Protein 8CO2 (pdb70)

Structure (mmCIF, N/CA/C/O backbone):
data_8CO2
#
_entry.id   8CO2
#
_cell.length_a   42.710
_cell.length_b   42.710
_cell.length_c   65.090
_cell.angle_alpha   90.000
_cell.angle_beta   90.000
_cell.angle_gamma   120.000
#
_symmetry.space_group_name_H-M   'P 31'
#
loop_
_entity.id
_entity.type
_entity.pdbx_description
1 polymer 'Putative antirepressor protein Cro'
2 non-polymer 'SULFATE ION'
3 non-polymer 'ISOPROPYL ALCOHOL'
4 water water
#
loop_
_atom_site.group_PDB
_atom_site.id
_atom_site.type_symbol
_atom_site.label_atom_id
_atom_site.label_alt_id
_atom_site.label_comp_id
_atom_site.label_asym_id
_atom_site.label_entity_id
_atom_site.label_seq_id
_atom_site.pdbx_PDB_ins_code
_atom_site.Cartn_x
_atom_site.Cartn_y
_atom_site.Cartn_z
_atom_site.occupancy
_atom_site.B_iso_or_equiv
_atom_site.auth_seq_id
_atom_site.auth_comp_id
_atom_site.auth_asym_id
_atom_site.auth_atom_id
_atom_site.pdbx_PDB_model_num
ATOM 1 N N . GLY A 1 17 ? -6.11706 -13.82386 9.48739 1.000 86.00077 -1 GLY A N 1
ATOM 2 C CA . GLY A 1 17 ? -7.02878 -12.72247 9.73478 1.000 83.20930 -1 GLY A CA 1
ATOM 3 C C . GLY A 1 17 ? -8.28949 -13.15419 10.45528 1.000 84.79351 -1 GLY A C 1
ATOM 4 O O . GLY A 1 17 ? -8.43525 -14.31883 10.82452 1.000 88.83014 -1 GLY A O 1
ATOM 5 N N . THR A 1 18 ? -9.20844 -12.21041 10.65528 1.000 82.91287 0 THR A N 1
ATOM 6 C CA . THR A 1 18 ? -10.46202 -12.48594 11.34423 1.000 83.88664 0 THR A CA 1
ATOM 7 C C . THR A 1 18 ? -11.67242 -12.53197 10.42494 1.000 81.56809 0 THR A C 1
ATOM 8 O O . THR A 1 18 ? -12.63580 -13.23555 10.73564 1.000 89.56834 0 THR A O 1
ATOM 12 N N . MET A 1 19 ? -11.65379 -11.82013 9.30075 1.000 72.50384 1 MET A N 1
ATOM 13 C CA . MET A 1 19 ? -12.83691 -11.77864 8.45733 1.000 68.50968 1 MET A CA 1
ATOM 14 C C . MET A 1 19 ? -12.44912 -11.58010 7.00106 1.000 60.83889 1 MET A C 1
ATOM 15 O O . MET A 1 19 ? -11.32607 -11.18495 6.66684 1.000 55.84778 1 MET A O 1
ATOM 20 N N . THR A 1 20 ? -13.41012 -11.86233 6.13155 1.000 55.29221 2 THR A N 1
ATOM 21 C CA . THR A 1 20 ? -13.20353 -11.67722 4.71318 1.000 47.12267 2 THR A CA 1
ATOM 22 C C . THR A 1 20 ? -13.44796 -10.21777 4.34230 1.000 45.14598 2 THR A C 1
ATOM 23 O O . THR A 1 20 ? -14.00660 -9.43247 5.11740 1.000 44.79965 2 THR A O 1
ATOM 27 N N . LEU A 1 21 ? -13.02530 -9.85680 3.12894 1.000 41.24807 3 LEU A N 1
ATOM 28 C CA . LEU A 1 21 ? -13.24130 -8.49582 2.64988 1.000 39.26941 3 LEU A CA 1
ATOM 29 C C . LEU A 1 21 ? -14.72347 -8.15829 2.59894 1.000 41.75370 3 LEU A C 1
ATOM 30 O O . LEU A 1 21 ? -15.12783 -7.06066 3.00582 1.000 40.77507 3 LEU A O 1
ATOM 35 N N . LYS A 1 22 ? -15.54171 -9.08259 2.08269 1.000 40.86262 4 LYS A N 1
ATOM 36 C CA . LYS A 1 22 ? -16.99402 -8.90851 2.05062 1.000 42.32895 4 LYS A CA 1
ATOM 37 C C . LYS A 1 22 ? -17.57555 -8.68618 3.44487 1.000 48.28361 4 LYS A C 1
ATOM 38 O O . LYS A 1 22 ? -18.47281 -7.85060 3.62794 1.000 49.89165 4 LYS A O 1
ATOM 42 N N . GLU A 1 23 ? -17.10349 -9.44313 4.43237 1.000 48.41365 5 GLU A N 1
ATOM 43 C CA . GLU A 1 23 ? -17.62265 -9.27345 5.78711 1.000 53.86906 5 GLU A CA 1
ATOM 44 C C . GLU A 1 23 ? -17.24184 -7.91085 6.34894 1.000 52.50620 5 GLU A C 1
ATOM 45 O O . GLU A 1 23 ? -18.05045 -7.25799 7.02408 1.000 57.46999 5 GLU A O 1
ATOM 51 N N . PHE A 1 24 ? -16.01549 -7.47229 6.08027 1.000 45.61260 6 PHE A N 1
ATOM 52 C CA . PHE A 1 24 ? -15.53983 -6.19811 6.60853 1.000 46.99848 6 PHE A CA 1
ATOM 53 C C . PHE A 1 24 ? -16.32892 -5.04212 6.00859 1.000 47.81154 6 PHE A C 1
ATOM 54 O O . PHE A 1 24 ? -16.82435 -4.16792 6.72880 1.000 49.44310 6 PHE A O 1
ATOM 62 N N . ILE A 1 25 ? -16.48989 -5.04651 4.68564 1.000 44.65024 7 ILE A N 1
ATOM 63 C CA . ILE A 1 25 ? -17.23118 -3.98186 4.01842 1.000 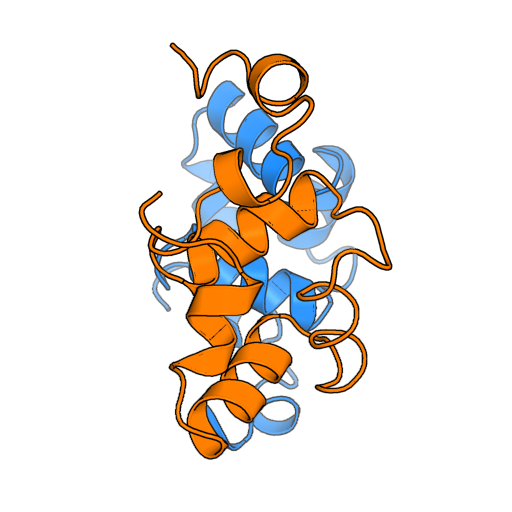43.68078 7 ILE A CA 1
ATOM 64 C C . ILE A 1 25 ? -18.67244 -3.93059 4.51119 1.000 47.10635 7 ILE A C 1
ATOM 65 O O . ILE A 1 25 ? -19.21441 -2.84706 4.74906 1.000 55.53175 7 ILE A O 1
ATOM 70 N N . LYS A 1 26 ? -19.32145 -5.09793 4.64208 1.000 48.33957 8 LYS A N 1
ATOM 71 C CA . LYS A 1 26 ? -20.67412 -5.17785 5.18098 1.000 54.73618 8 LYS A CA 1
ATOM 72 C C . LYS A 1 26 ? -20.82207 -4.36511 6.45476 1.000 53.98805 8 LYS A C 1
ATOM 73 O O . LYS A 1 26 ? -21.90119 -3.82535 6.73024 1.000 56.42300 8 LYS A O 1
ATOM 78 N N . SER A 1 27 ? -19.75784 -4.29054 7.24878 1.000 55.73163 9 SER A N 1
ATOM 79 C CA . SER A 1 27 ? -19.80199 -3.68797 8.57405 1.000 64.75462 9 SER A CA 1
ATOM 80 C C . SER A 1 27 ? -19.60926 -2.18289 8.54640 1.000 60.84503 9 SER A C 1
ATOM 81 O O . SER A 1 27 ? -19.99369 -1.50738 9.50418 1.000 67.70191 9 SER A O 1
ATOM 84 N N . LEU A 1 28 ? -19.00535 -1.65345 7.49399 1.000 57.02703 10 LEU A N 1
ATOM 85 C CA . LEU A 1 28 ? -18.75305 -0.22615 7.41441 1.000 56.88605 10 LEU A CA 1
ATOM 86 C C . LEU A 1 28 ? -20.04501 0.52459 7.15602 1.000 56.51131 10 LEU A C 1
ATOM 87 O O . LEU A 1 28 ? -20.96373 0.01850 6.50804 1.000 54.25574 10 LEU A O 1
ATOM 92 N N . ARG A 1 29 ? -20.12247 1.74436 7.67596 1.000 55.19536 11 ARG A N 1
ATOM 93 C CA . ARG A 1 29 ? -21.15763 2.64309 7.19541 1.000 55.36681 11 ARG A CA 1
ATOM 94 C C . ARG A 1 29 ? -20.91703 2.96541 5.72372 1.000 52.56097 11 ARG A C 1
ATOM 95 O O . ARG A 1 29 ? -19.77247 2.99236 5.25070 1.000 51.48326 11 ARG A O 1
ATOM 103 N N . VAL A 1 30 ? -22.01721 3.16908 4.99251 1.000 44.49596 12 VAL A N 1
ATOM 104 C CA . VAL A 1 30 ? -21.95564 3.41024 3.55272 1.000 48.80354 12 VAL A CA 1
ATOM 105 C C . VAL A 1 30 ? -20.98224 4.53281 3.23957 1.000 52.29830 12 VAL A C 1
ATOM 106 O O . VAL A 1 30 ? -20.18018 4.43528 2.30223 1.000 50.78315 12 VAL A O 1
ATOM 110 N N . GLY A 1 31 ? -21.03311 5.61528 4.01868 1.000 51.13863 13 GLY A N 1
ATOM 111 C CA . GLY A 1 31 ? -20.10162 6.70613 3.79648 1.000 54.51192 13 GLY A CA 1
ATOM 112 C C . GLY A 1 31 ? -18.66423 6.27687 3.99760 1.000 55.76616 13 GLY A C 1
ATOM 113 O O . GLY A 1 31 ? -17.78558 6.62038 3.19998 1.000 54.92757 13 GLY A O 1
ATOM 114 N N . ASP A 1 32 ? -18.41113 5.48863 5.04780 1.000 53.53875 14 ASP A N 1
ATOM 115 C CA . ASP A 1 32 ? -17.06070 5.00114 5.31595 1.000 54.25638 14 ASP A CA 1
ATOM 116 C C . ASP A 1 32 ? -16.57267 4.10071 4.19042 1.000 47.82567 14 ASP A C 1
ATOM 117 O O . ASP A 1 32 ? -15.39159 4.13687 3.81796 1.000 52.31947 14 ASP A O 1
ATOM 122 N N . ALA A 1 33 ? -17.45865 3.25315 3.66675 1.000 46.07646 15 ALA A N 1
ATOM 123 C CA . ALA A 1 33 ? -17.06394 2.34217 2.60205 1.000 43.48664 15 ALA A CA 1
ATOM 124 C C . ALA A 1 33 ? -16.73566 3.09690 1.32333 1.000 49.06123 15 ALA A C 1
ATOM 125 O O . ALA A 1 33 ? -15.86047 2.67488 0.55964 1.000 48.59060 15 ALA A O 1
ATOM 127 N N . LYS A 1 34 ? -17.44702 4.19418 1.05236 1.000 48.85454 16 LYS A N 1
ATOM 128 C CA . LYS A 1 34 ? -17.07743 5.04564 -0.07623 1.000 52.02075 16 LYS A CA 1
ATOM 129 C C . LYS A 1 34 ? -15.70907 5.67718 0.13876 1.000 52.97889 16 LYS A C 1
ATOM 130 O O . LYS A 1 34 ? -14.93368 5.84146 -0.81178 1.000 55.23557 16 LYS A O 1
ATOM 136 N N . LYS A 1 35 ? -15.39766 6.05091 1.38351 1.000 52.00361 17 LYS A N 1
ATOM 137 C CA . LYS A 1 35 ? -14.07568 6.58993 1.67799 1.000 55.36188 17 LYS A CA 1
ATOM 138 C C . LYS A 1 35 ? -13.01305 5.50088 1.60256 1.000 53.41380 17 LYS A C 1
ATOM 139 O O . LYS A 1 35 ? -11.87614 5.77269 1.19462 1.000 54.51511 17 LYS A O 1
ATOM 141 N N . PHE A 1 36 ? -13.36902 4.26301 1.96679 1.000 51.30240 18 PHE A N 1
ATOM 142 C CA . PHE A 1 36 ? -12.41162 3.16062 1.88779 1.000 52.22043 18 PHE A CA 1
ATOM 143 C C . PHE A 1 36 ? -12.05779 2.84328 0.44163 1.000 49.04106 18 PHE A C 1
ATOM 144 O O . PHE A 1 36 ? -10.88354 2.65242 0.11507 1.000 48.14547 18 PHE A O 1
ATOM 152 N N . ALA A 1 37 ? -13.05580 2.80081 -0.43951 1.000 47.80921 19 ALA A N 1
ATOM 153 C CA . ALA A 1 37 ? -12.78120 2.62466 -1.86085 1.000 45.20557 19 ALA A CA 1
ATOM 154 C C . ALA A 1 37 ? -11.90881 3.75090 -2.38823 1.000 50.18117 19 ALA A C 1
ATOM 155 O O . ALA A 1 37 ? -10.95064 3.50978 -3.12963 1.000 52.28689 19 ALA A O 1
ATOM 157 N N . ALA A 1 38 ? -12.19719 4.98673 -1.97275 1.000 55.62060 20 ALA A N 1
ATOM 158 C CA . ALA A 1 38 ? -11.37931 6.11909 -2.38095 1.000 56.77718 20 ALA A CA 1
ATOM 159 C C . ALA A 1 38 ? -9.93482 5.95766 -1.91938 1.000 52.51642 20 ALA A C 1
ATOM 160 O O . ALA A 1 38 ? -9.00071 6.18894 -2.69505 1.000 53.86713 20 ALA A O 1
ATOM 162 N N . ARG A 1 39 ? -9.73089 5.54662 -0.66417 1.000 51.09725 21 ARG A N 1
ATOM 163 C CA . ARG A 1 39 ? -8.37042 5.40799 -0.13929 1.000 54.48644 21 ARG A CA 1
ATOM 164 C C . ARG A 1 39 ? -7.57948 4.35937 -0.91171 1.000 56.11159 21 ARG A C 1
ATOM 165 O O . ARG A 1 39 ? -6.36335 4.50430 -1.11663 1.000 61.18461 21 ARG A O 1
ATOM 173 N N . LEU A 1 40 ? -8.25155 3.30373 -1.34380 1.000 55.15339 22 LEU A N 1
ATOM 174 C CA . LEU A 1 40 ? -7.65145 2.20552 -2.08717 1.000 53.50909 22 LEU A CA 1
ATOM 175 C C . LEU A 1 40 ? -7.41395 2.54468 -3.54863 1.000 54.97047 22 LEU A C 1
ATOM 176 O O . LEU A 1 40 ? -6.87186 1.71129 -4.27789 1.000 54.66196 22 LEU A O 1
ATOM 181 N N . GLY A 1 41 ? -7.83262 3.72134 -4.00053 1.000 54.96454 23 GLY A N 1
ATOM 182 C CA . GLY A 1 41 ? -7.67192 4.06868 -5.39714 1.000 59.37123 23 GLY A CA 1
ATOM 183 C C . GLY A 1 41 ? -8.57002 3.29889 -6.33942 1.000 58.33602 23 GLY A C 1
ATOM 184 O O . GLY A 1 41 ? -8.21490 3.12019 -7.50935 1.000 60.36892 23 GLY A O 1
ATOM 185 N N . VAL A 1 42 ? -9.72209 2.82885 -5.86094 1.000 54.47088 24 VAL A N 1
ATOM 186 C CA . VAL A 1 42 ? -10.68385 2.11874 -6.69279 1.000 51.03240 24 VAL A CA 1
ATOM 187 C C . VAL A 1 42 ? -12.05780 2.75088 -6.51603 1.000 54.47911 24 VAL A C 1
ATOM 188 O O . VAL A 1 42 ? -12.32474 3.46234 -5.54458 1.000 56.25574 24 VAL A O 1
ATOM 192 N N . SER A 1 43 ? -12.94822 2.46748 -7.48417 1.000 57.86177 25 SER A N 1
ATOM 193 C CA . SER A 1 43 ? -14.34694 2.85756 -7.40505 1.000 61.03751 25 SER A CA 1
ATOM 194 C C . SER A 1 43 ? -15.10678 1.91438 -6.47195 1.000 58.66382 25 SER A C 1
ATOM 195 O O . SER A 1 43 ? -14.69792 0.76358 -6.27775 1.000 53.33528 25 SER A O 1
ATOM 198 N N . PRO A 1 44 ? -16.21084 2.37668 -5.87356 1.000 58.95151 26 PRO A N 1
ATOM 199 C CA . PRO A 1 44 ? -17.01757 1.46294 -5.04623 1.000 58.09271 26 PRO A CA 1
ATOM 200 C C . PRO A 1 44 ? -17.46709 0.22868 -5.79981 1.000 55.39452 26 PRO A C 1
ATOM 201 O O . PRO A 1 44 ? -17.61133 -0.83762 -5.18999 1.000 56.47345 26 PRO A O 1
ATOM 205 N N . SER A 1 45 ? -17.67941 0.34122 -7.11482 1.000 60.98581 27 SER A N 1
ATOM 206 C CA . SER A 1 45 ? -18.04058 -0.82075 -7.92017 1.000 61.30612 27 SER A CA 1
ATOM 207 C C . SER A 1 45 ? -16.90955 -1.83801 -7.95415 1.000 57.36669 27 SER A C 1
ATOM 208 O O . SER A 1 45 ? -17.13309 -3.03668 -7.74867 1.000 54.20184 27 SER A O 1
ATOM 211 N N . TYR A 1 46 ? -15.68323 -1.37808 -8.22079 1.000 55.33795 28 TYR A N 1
ATOM 212 C CA . TYR A 1 46 ? -14.55987 -2.30562 -8.29111 1.000 51.90787 28 TYR A CA 1
ATOM 213 C C . TYR A 1 46 ? -14.31288 -2.95765 -6.94256 1.000 50.85144 28 TYR A C 1
ATOM 214 O O . TYR A 1 46 ? -13.99316 -4.14947 -6.87217 1.000 53.92269 28 TYR 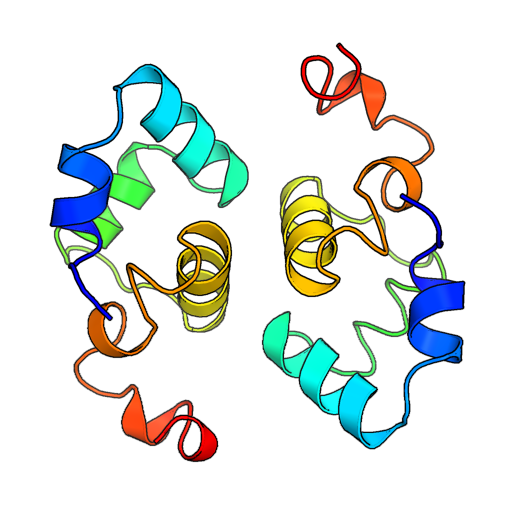A O 1
ATOM 223 N N . LEU A 1 47 ? -14.44518 -2.18404 -5.85998 1.000 49.30290 29 LEU A N 1
ATOM 224 C CA . LEU A 1 47 ? -14.31510 -2.73619 -4.51604 1.000 45.04911 29 LEU A CA 1
ATOM 225 C C . LEU A 1 47 ? -15.34420 -3.83539 -4.28224 1.000 45.42851 29 LEU A C 1
ATOM 226 O O . LEU A 1 47 ? -15.02991 -4.89776 -3.72879 1.000 47.62435 29 LEU A O 1
ATOM 231 N N . SER A 1 48 ? -16.58441 -3.59320 -4.70173 1.000 45.77406 30 SER A N 1
ATOM 232 C CA . SER A 1 48 ? -17.62884 -4.60730 -4.59201 1.000 49.48334 30 SER A CA 1
ATOM 233 C C . SER A 1 48 ? -17.27071 -5.85247 -5.38683 1.000 48.46129 30 SER A C 1
ATOM 234 O O . SER A 1 48 ? -17.43315 -6.98094 -4.90668 1.000 52.79917 30 SER A O 1
ATOM 237 N N . GLN A 1 49 ? -16.81647 -5.67058 -6.62394 1.000 50.60261 31 GLN A N 1
ATOM 238 C CA . GLN A 1 49 ? -16.41900 -6.81668 -7.43145 1.000 54.26884 31 GLN A CA 1
ATOM 239 C C . GLN A 1 49 ? -15.27185 -7.58649 -6.78253 1.000 47.22039 31 GLN A C 1
ATOM 240 O O . GLN A 1 49 ? -15.23046 -8.82469 -6.84938 1.000 49.14447 31 GLN A O 1
ATOM 246 N N . MET A 1 50 ? -14.32078 -6.87367 -6.16835 1.000 48.91305 32 MET A N 1
ATOM 247 C CA . MET A 1 50 ? -13.26421 -7.55073 -5.42309 1.000 45.36683 32 MET A CA 1
ATOM 248 C C . MET A 1 50 ? -13.83041 -8.32625 -4.24132 1.000 45.97339 32 MET A C 1
ATOM 249 O O . MET A 1 50 ? -13.48035 -9.49243 -4.03724 1.000 45.71721 32 MET A O 1
ATOM 254 N N . ALA A 1 51 ? -14.72344 -7.71056 -3.46738 1.000 46.28777 33 ALA A N 1
ATOM 255 C CA . ALA A 1 51 ? -15.27979 -8.40437 -2.30680 1.000 48.46598 33 ALA A CA 1
ATOM 256 C C . ALA A 1 51 ? -16.15788 -9.58734 -2.70136 1.000 51.22149 33 ALA A C 1
ATOM 257 O O . ALA A 1 51 ? -16.27034 -10.55621 -1.93811 1.000 50.63223 33 ALA A O 1
ATOM 259 N N . SER A 1 52 ? -16.81105 -9.52370 -3.85532 1.000 50.51949 34 SER A N 1
ATOM 260 C CA . SER A 1 52 ? -17.71116 -10.59356 -4.26206 1.000 54.54226 34 SER A CA 1
ATOM 261 C C . SER A 1 52 ? -17.00474 -11.68368 -5.05404 1.000 52.42757 34 SER A C 1
ATOM 262 O O . SER A 1 52 ? -17.65855 -12.65884 -5.45374 1.000 57.90422 34 SER A O 1
ATOM 265 N N . GLY A 1 53 ? -15.68670 -11.56270 -5.23870 1.000 55.67817 35 GLY A N 1
ATOM 266 C CA . GLY A 1 53 ? -14.90847 -12.55143 -5.94966 1.000 59.74952 35 GLY A CA 1
ATOM 267 C C . GLY A 1 53 ? -15.03368 -12.49505 -7.45066 1.000 61.84640 35 GLY A C 1
ATOM 268 O O . GLY A 1 53 ? -14.64509 -13.45316 -8.12538 1.000 66.28483 35 GLY A O 1
ATOM 269 N N . ARG A 1 54 ? -15.58024 -11.40644 -7.99658 1.000 59.41251 36 ARG A N 1
ATOM 270 C CA . ARG A 1 54 ? -15.77456 -11.30288 -9.43364 1.000 61.81279 36 ARG A CA 1
ATOM 271 C C . ARG A 1 54 ? -14.51753 -10.85597 -10.16643 1.000 56.70232 36 ARG A C 1
ATOM 272 O O . ARG A 1 54 ? -14.44882 -11.01044 -11.39634 1.000 65.14497 36 ARG A O 1
ATOM 280 N N . THR A 1 55 ? -13.53401 -10.31847 -9.44907 1.000 57.21135 37 THR A N 1
ATOM 281 C CA . THR A 1 55 ? -12.27453 -9.89249 -10.03908 1.000 55.85686 37 THR A CA 1
ATOM 282 C C . THR A 1 55 ? -11.16121 -10.10804 -9.02083 1.000 57.32741 37 THR A C 1
ATOM 283 O O . THR A 1 55 ? -11.39959 -10.11336 -7.80881 1.000 56.87537 37 THR A O 1
ATOM 287 N N . ALA A 1 56 ? -9.94008 -10.28675 -9.51927 1.000 56.64754 38 ALA A N 1
ATOM 288 C CA . ALA A 1 56 ? -8.80093 -10.56029 -8.64442 1.000 58.98960 38 ALA A CA 1
ATOM 289 C C . ALA A 1 56 ? -8.41424 -9.34475 -7.81518 1.000 54.42433 38 ALA A C 1
ATOM 290 O O . ALA A 1 56 ? -8.54623 -8.19760 -8.24628 1.000 55.79699 38 ALA A O 1
ATOM 292 N N . ILE A 1 57 ? -7.92033 -9.60827 -6.60624 1.000 48.17321 39 ILE A N 1
ATOM 293 C CA . ILE A 1 57 ? -7.27500 -8.60368 -5.78020 1.000 49.65378 39 ILE A CA 1
ATOM 294 C C . ILE A 1 57 ? -5.78612 -8.71893 -6.05462 1.000 53.18984 39 ILE A C 1
ATOM 295 O O . ILE A 1 57 ? -5.18985 -9.78227 -5.84058 1.000 52.39210 39 ILE A O 1
ATOM 300 N N . SER A 1 58 ? -5.18886 -7.65162 -6.57523 1.000 55.17853 40 SER A N 1
ATOM 301 C CA . SER A 1 58 ? -3.78680 -7.73274 -6.92995 1.000 58.23070 40 SER A CA 1
ATOM 302 C C . SER A 1 58 ? -2.95874 -7.91003 -5.66088 1.000 54.81133 40 SER A C 1
ATOM 303 O O . SER A 1 58 ? -3.40150 -7.55426 -4.57177 1.000 53.83491 40 SER A O 1
ATOM 306 N N . PRO A 1 59 ? -1.75184 -8.47113 -5.77213 1.000 55.48271 41 PRO A N 1
ATOM 307 C CA . PRO A 1 59 ? -0.92177 -8.61369 -4.56330 1.000 52.85054 41 PRO A CA 1
ATOM 308 C C . PRO A 1 59 ? -0.71072 -7.30441 -3.81852 1.000 56.02510 41 PRO A C 1
ATOM 309 O O . PRO A 1 59 ? -0.80310 -7.28163 -2.58579 1.000 55.28175 41 PRO A O 1
ATOM 313 N N . THR A 1 60 ? -0.45998 -6.20457 -4.53414 1.000 56.69091 42 THR A N 1
ATOM 314 C CA . THR A 1 60 ? -0.25081 -4.92500 -3.86722 1.000 61.72238 42 THR A CA 1
ATOM 315 C C . THR A 1 60 ? -1.52917 -4.43659 -3.20412 1.000 56.40711 42 THR A C 1
ATOM 316 O O . THR A 1 60 ? -1.49180 -3.91493 -2.08354 1.000 55.39469 42 THR A O 1
ATOM 320 N N . ARG A 1 61 ? -2.67016 -4.59226 -3.87420 1.000 50.88011 43 ARG A N 1
ATOM 321 C CA . ARG A 1 61 ? -3.90524 -4.14568 -3.24636 1.000 47.72201 43 ARG A CA 1
ATOM 322 C C . ARG A 1 61 ? -4.26028 -5.01792 -2.05413 1.000 48.70582 43 ARG A C 1
ATOM 323 O O . ARG A 1 61 ? -4.92178 -4.54791 -1.12235 1.000 51.57228 43 ARG A O 1
ATOM 331 N N . ALA A 1 62 ? -3.82893 -6.28065 -2.04959 1.000 47.67237 44 ALA A N 1
ATOM 332 C CA . ALA A 1 62 ? -4.04557 -7.08698 -0.85473 1.000 47.35223 44 ALA A CA 1
ATOM 333 C C . ALA A 1 62 ? -3.23428 -6.54461 0.31220 1.000 47.30047 44 ALA A C 1
ATOM 334 O O . ALA A 1 62 ? -3.73933 -6.44871 1.43737 1.000 46.06690 44 ALA A O 1
ATOM 336 N N . LEU A 1 63 ? -1.97467 -6.16812 0.05547 1.000 52.13739 45 LEU A N 1
ATOM 337 C CA . LEU A 1 63 ? -1.16601 -5.51522 1.07860 1.000 53.08472 45 LEU A CA 1
ATOM 338 C C . LEU A 1 63 ? -1.81874 -4.22712 1.55058 1.000 51.49637 45 LEU A C 1
ATOM 339 O O . LEU A 1 63 ? -1.86019 -3.95180 2.75222 1.000 48.87555 45 LEU A O 1
ATOM 344 N N . MET A 1 64 ? -2.34326 -3.42909 0.62024 1.000 48.91080 46 MET A N 1
ATOM 345 C CA . MET A 1 64 ? -3.03518 -2.20177 1.00569 1.000 52.62221 46 MET A CA 1
ATOM 346 C C . MET A 1 64 ? -4.20545 -2.48486 1.93836 1.000 50.82589 46 MET A C 1
ATOM 347 O O . MET A 1 64 ? -4.36572 -1.81892 2.97076 1.000 52.95608 46 MET A O 1
ATOM 352 N N . ILE A 1 65 ? -5.05746 -3.44526 1.56921 1.000 43.70655 47 ILE A N 1
ATOM 353 C CA . ILE A 1 65 ? -6.22861 -3.76626 2.38017 1.000 42.33154 47 ILE A CA 1
ATOM 354 C C . ILE A 1 65 ? -5.80697 -4.31053 3.73362 1.000 46.00874 47 ILE A C 1
ATOM 355 O O . ILE A 1 65 ? -6.37984 -3.94720 4.77182 1.000 43.73235 47 ILE A O 1
ATOM 360 N N . GLU A 1 66 ? -4.80677 -5.19660 3.74900 1.000 42.28293 48 GLU A N 1
ATOM 361 C CA . GLU A 1 66 ? -4.31561 -5.71983 5.01990 1.000 44.55961 48 GLU A CA 1
ATOM 362 C C . GLU A 1 66 ? -3.85438 -4.59711 5.93730 1.000 47.16454 48 GLU A C 1
ATOM 363 O O . GLU A 1 66 ? -4.22993 -4.55102 7.11386 1.000 49.17325 48 GLU A O 1
ATOM 369 N N . SER A 1 67 ? -3.04436 -3.66928 5.41852 1.000 50.97770 49 SER A N 1
ATOM 370 C CA . SER A 1 67 ? -2.55578 -2.58063 6.25718 1.000 53.18045 49 SER A CA 1
ATOM 371 C C . SER A 1 67 ? -3.69227 -1.65495 6.69754 1.000 51.52252 49 SER A C 1
ATOM 372 O O . SER A 1 67 ? -3.70207 -1.17562 7.84006 1.000 54.96623 49 SER A O 1
ATOM 375 N N . ALA A 1 68 ? -4.67115 -1.41701 5.81711 1.000 51.97028 50 ALA A N 1
ATOM 376 C CA . ALA A 1 68 ? -5.75085 -0.48138 6.13035 1.000 54.52256 50 ALA A CA 1
ATOM 377 C C . ALA A 1 68 ? -6.67586 -1.03150 7.20756 1.000 54.78560 50 ALA A C 1
ATOM 378 O O . ALA A 1 68 ? -7.16185 -0.27670 8.06217 1.000 59.35944 50 ALA A O 1
ATOM 380 N N . THR A 1 69 ? -6.91687 -2.34021 7.19343 1.000 46.62629 51 THR A N 1
ATOM 381 C CA . THR A 1 69 ? -7.76709 -3.01001 8.16900 1.000 42.16265 51 THR A CA 1
ATOM 382 C C . THR A 1 69 ? -7.01362 -3.46688 9.40641 1.000 48.74155 51 THR A C 1
ATOM 383 O O . THR A 1 69 ? -7.58005 -4.21757 10.20795 1.000 47.49079 51 THR A O 1
ATOM 387 N N . GLU A 1 70 ? -5.76237 -3.02097 9.58511 1.000 49.32465 52 GLU A N 1
ATOM 388 C CA . GLU A 1 70 ? -4.89788 -3.43449 10.69459 1.000 51.77256 52 GLU A CA 1
ATOM 389 C C . GLU A 1 70 ? -4.87976 -4.95381 10.83830 1.000 50.25522 52 GLU A C 1
ATOM 390 O O . GLU A 1 70 ? -4.94983 -5.49607 11.94287 1.000 49.80163 52 GLU A O 1
ATOM 396 N N . GLY A 1 71 ? -4.79669 -5.64590 9.70043 1.000 49.53334 53 GLY A N 1
ATOM 397 C CA . GLY A 1 71 ? -4.66329 -7.08513 9.69544 1.000 51.50653 53 GLY A CA 1
ATOM 398 C C . GLY A 1 71 ? -5.96563 -7.85552 9.75558 1.000 53.48173 53 GLY A C 1
ATOM 399 O O . GLY A 1 71 ? -5.94037 -9.08897 9.64946 1.000 54.04096 53 GLY A O 1
ATOM 400 N N . GLN A 1 72 ? -7.10170 -7.17687 9.92634 1.000 49.56948 54 GLN A N 1
ATOM 401 C CA . GLN A 1 72 ? -8.36478 -7.89264 10.08512 1.000 48.53037 54 GLN A CA 1
ATOM 402 C C . GLN A 1 72 ? -8.73644 -8.64951 8.81655 1.000 47.22619 54 GLN A C 1
ATOM 403 O O . GLN A 1 72 ? -9.22820 -9.78070 8.88726 1.000 52.73974 54 GLN A O 1
ATOM 409 N N . VAL A 1 73 ? -8.50541 -8.05262 7.65222 1.000 44.85539 55 VAL A N 1
ATOM 410 C CA . VAL A 1 73 ? -8.62844 -8.74446 6.37195 1.000 42.92834 55 VAL A CA 1
ATOM 411 C C . VAL A 1 73 ? -7.20334 -8.92185 5.86396 1.000 46.76756 55 VAL A C 1
ATOM 412 O O . VAL A 1 73 ? -6.55525 -7.95432 5.43816 1.000 45.02082 55 VAL A O 1
ATOM 416 N N . SER A 1 74 ? -6.68646 -10.13774 5.97479 1.000 45.85043 56 SER A N 1
ATOM 417 C CA . SER A 1 74 ? -5.27751 -10.37943 5.71131 1.000 47.31189 56 SER A CA 1
ATOM 418 C C . SER A 1 74 ? -5.10610 -10.92686 4.30680 1.000 43.50672 56 SER A C 1
ATOM 419 O O . SER A 1 74 ? -6.07167 -11.31309 3.63985 1.000 47.11848 56 SER A O 1
ATOM 422 N N . ARG A 1 75 ? -3.84766 -10.96777 3.86958 1.000 45.59592 57 ARG A N 1
ATOM 423 C CA . ARG A 1 75 ? -3.53644 -11.46468 2.53518 1.000 44.45297 57 ARG A CA 1
ATOM 424 C C . ARG A 1 75 ? -4.01834 -12.89144 2.33892 1.000 47.48318 57 ARG A C 1
ATOM 425 O O . ARG A 1 75 ? -4.29639 -13.29573 1.20770 1.000 49.25897 57 ARG A O 1
ATOM 433 N N . ALA A 1 76 ? -4.13428 -13.66430 3.42438 1.000 49.08856 58 ALA A N 1
ATOM 434 C CA . ALA A 1 76 ? -4.61297 -15.03909 3.30008 1.000 50.31701 58 ALA A CA 1
ATOM 435 C C . ALA A 1 76 ? -6.08480 -15.09289 2.91589 1.000 45.05392 58 ALA A C 1
ATOM 436 O O . ALA A 1 76 ? -6.51066 -16.02012 2.21692 1.000 46.17600 58 ALA A O 1
ATOM 438 N N . GLU A 1 77 ? -6.87871 -14.12936 3.37355 1.000 47.70169 59 GLU A N 1
ATOM 439 C CA . GLU A 1 77 ? -8.27315 -14.05836 2.96729 1.000 48.43305 59 GLU A CA 1
ATOM 440 C C . GLU A 1 77 ? -8.44661 -13.42711 1.59396 1.000 45.17508 59 GLU A C 1
ATOM 441 O O . GLU A 1 77 ? -9.45210 -13.69803 0.91996 1.000 42.98021 59 GLU A O 1
ATOM 447 N N . LEU A 1 78 ? -7.48386 -12.61633 1.16236 1.000 45.80149 60 LEU A N 1
ATOM 448 C CA . LEU A 1 78 ? -7.58876 -11.85910 -0.07811 1.000 46.46046 60 LEU A CA 1
ATOM 449 C C . LEU A 1 78 ? -7.00842 -12.60006 -1.27073 1.000 50.47328 60 LEU A C 1
ATOM 450 O O . LEU A 1 78 ? -7.48968 -12.40782 -2.39508 1.000 51.26315 60 LEU A O 1
ATOM 455 N N . ARG A 1 79 ? -5.99726 -13.44815 -1.06932 1.000 51.20427 61 ARG A N 1
ATOM 456 C CA . ARG A 1 79 ? -5.54510 -14.38809 -2.09810 1.000 54.89835 61 ARG A CA 1
ATOM 457 C C . ARG A 1 79 ? -5.53311 -15.79022 -1.50335 1.000 54.22446 61 ARG A C 1
ATOM 458 O O . ARG A 1 79 ? -4.47327 -16.38437 -1.27643 1.000 53.26999 61 ARG A O 1
ATOM 466 N N . PRO A 1 80 ? -6.71656 -16.35335 -1.24382 1.000 54.12492 62 PRO A N 1
ATOM 467 C CA . PRO A 1 80 ? -6.79234 -17.64278 -0.53409 1.000 56.67971 62 PRO A CA 1
ATOM 468 C C . PRO A 1 80 ? -6.11099 -18.79510 -1.23812 1.000 56.68223 62 PRO A C 1
ATOM 469 O O . PRO A 1 80 ? -5.70941 -19.75794 -0.57347 1.000 61.89747 62 PRO A O 1
ATOM 473 N N . HIS A 1 81 ? -5.97993 -18.75826 -2.55896 1.000 56.68115 63 HIS A N 1
ATOM 474 C CA . HIS A 1 81 ? -5.50774 -19.92616 -3.27816 1.000 62.88563 63 HIS A CA 1
ATOM 475 C C . HIS A 1 81 ? -4.04091 -19.84833 -3.64601 1.000 60.06243 63 HIS A C 1
ATOM 476 O O . HIS A 1 81 ? -3.48451 -20.84881 -4.09748 1.000 65.16309 63 HIS A O 1
ATOM 483 N N . ASP A 1 82 ? -3.38355 -18.70945 -3.40921 1.000 57.25135 64 ASP A N 1
ATOM 484 C CA . ASP A 1 82 ? -1.95540 -18.68440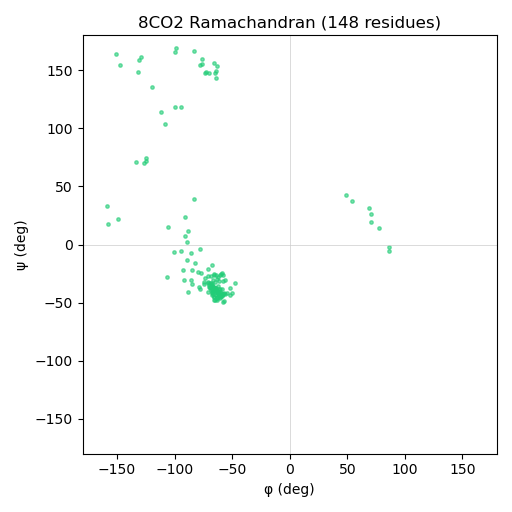 -3.69828 1.000 65.31286 64 ASP A CA 1
ATOM 485 C C . ASP A 1 82 ? -1.17334 -17.75018 -2.78235 1.000 62.17268 64 ASP A C 1
ATOM 486 O O . ASP A 1 82 ? -0.06882 -17.33894 -3.15463 1.000 65.42922 64 ASP A O 1
ATOM 491 N N . TRP A 1 83 ? -1.69412 -17.40773 -1.59922 1.000 62.46714 65 TRP A N 1
ATOM 492 C CA . TRP A 1 83 ? -0.92084 -16.55281 -0.70261 1.000 62.38673 65 TRP A CA 1
ATOM 493 C C . TRP A 1 83 ? 0.35121 -17.23353 -0.22857 1.000 68.26311 65 TRP A C 1
ATOM 494 O O . TRP A 1 83 ? 1.36182 -16.55540 -0.01881 1.000 67.80792 65 TRP A O 1
ATOM 505 N N . GLU A 1 84 ? 0.33667 -18.56152 -0.06586 1.000 71.09758 66 GLU A N 1
ATOM 506 C CA . GLU A 1 84 ? 1.55209 -19.25204 0.36324 1.000 76.16902 66 GLU A CA 1
ATOM 507 C C . GLU A 1 84 ? 2.66482 -19.13077 -0.66961 1.000 80.22023 66 GLU A C 1
ATOM 508 O O . GLU A 1 84 ? 3.84721 -19.21855 -0.32049 1.000 83.98193 66 GLU A O 1
ATOM 514 N N . LEU A 1 85 ? 2.31191 -18.94001 -1.93728 1.000 74.61910 67 LEU A N 1
ATOM 515 C CA . LEU A 1 85 ? 3.30342 -18.84269 -2.99680 1.000 77.11134 67 LEU A CA 1
ATOM 516 C C . LEU A 1 85 ? 3.79966 -17.41866 -3.19496 1.000 75.20087 67 LEU A C 1
ATOM 517 O O . LEU A 1 85 ? 4.99544 -17.20331 -3.41838 1.000 79.33043 67 LEU A O 1
ATOM 522 N N . ILE A 1 86 ? 2.88777 -16.44751 -3.12552 1.000 72.36372 68 ILE A N 1
ATOM 523 C CA . ILE A 1 86 ? 3.24110 -15.04844 -3.32670 1.000 71.57625 68 ILE A CA 1
ATOM 524 C C . ILE A 1 86 ? 4.07340 -14.52677 -2.16951 1.000 71.64477 68 ILE A C 1
ATOM 525 O O . ILE A 1 86 ? 4.98412 -13.71416 -2.36505 1.000 73.48008 68 ILE A O 1
ATOM 530 N N . TRP A 1 87 ? 3.80032 -14.99240 -0.95737 1.000 70.39475 69 TRP A N 1
ATOM 531 C CA . TRP A 1 87 ? 4.49081 -14.52912 0.24425 1.000 73.04918 69 TRP A CA 1
ATOM 532 C C . TRP A 1 87 ? 4.90277 -15.73014 1.08292 1.000 79.62379 69 TRP A C 1
ATOM 533 O O . TRP A 1 87 ? 4.33436 -15.98438 2.15096 1.000 80.43852 69 TRP A O 1
ATOM 544 N N . PRO A 1 88 ? 5.89416 -16.49818 0.62231 1.000 85.36798 70 PRO A N 1
ATOM 545 C CA . PRO A 1 88 ? 6.35831 -17.65442 1.40828 1.000 95.82148 70 PRO A CA 1
ATOM 546 C C . PRO A 1 88 ? 6.86896 -17.27908 2.78609 1.000 97.32260 70 PRO A C 1
ATOM 547 O O . PRO A 1 88 ? 6.85541 -18.12101 3.69384 1.000 102.95705 70 PRO A O 1
ATOM 551 N N . GLU A 1 89 ? 7.33074 -16.04472 2.96495 1.000 95.40058 71 GLU A N 1
ATOM 552 C CA . GLU A 1 89 ? 7.79254 -15.59205 4.26834 1.000 101.83011 71 GLU A CA 1
ATOM 553 C C . GLU A 1 89 ? 6.63540 -15.32117 5.22347 1.000 99.89155 71 GLU A C 1
ATOM 554 O O . GLU A 1 89 ? 6.77648 -15.53520 6.43231 1.000 106.74393 71 GLU A O 1
ATOM 560 N N . TYR A 1 90 ? 5.48786 -14.86872 4.70636 1.000 94.90446 72 TYR A N 1
ATOM 561 C CA . TYR A 1 90 ? 4.33995 -14.60099 5.56877 1.000 91.03954 72 TYR A CA 1
ATOM 562 C C . TYR A 1 90 ? 3.86447 -15.86426 6.27006 1.000 95.73477 72 TYR A C 1
ATOM 563 O O . TYR A 1 90 ? 3.29931 -15.79113 7.36681 1.000 95.02228 72 TYR A O 1
ATOM 572 N N . ALA A 1 91 ? 4.08505 -17.02359 5.66144 1.000 102.86412 73 ALA A N 1
ATOM 573 C CA . ALA A 1 91 ? 3.74316 -18.29171 6.28622 1.000 113.71067 73 ALA A CA 1
ATOM 574 C C . ALA A 1 91 ? 4.92546 -18.83233 7.08493 1.000 129.03728 73 ALA A C 1
ATOM 575 O O . ALA A 1 91 ? 5.02840 -20.03584 7.31782 1.000 138.46512 73 ALA A O 1
ATOM 577 N N . SER A 1 92 ? 5.81891 -17.93842 7.49742 1.000 131.58473 74 SER A N 1
ATOM 578 N N . GLY B 1 17 ? 3.07290 14.24627 10.72155 1.000 89.50379 -1 GLY B N 1
ATOM 579 C CA . GLY B 1 17 ? 4.16958 13.65391 9.97741 1.000 86.69485 -1 GLY B CA 1
ATOM 580 C C . GLY B 1 17 ? 5.50321 14.29619 10.28228 1.000 88.32213 -1 GLY B C 1
ATOM 581 O O . GLY B 1 17 ? 5.70009 15.48913 10.0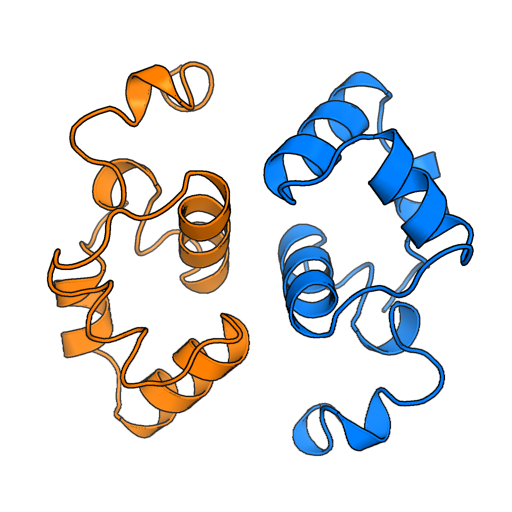5766 1.000 92.64511 -1 GLY B O 1
ATOM 582 N N . THR B 1 18 ? 6.43221 13.49452 10.78863 1.000 84.88646 0 THR B N 1
ATOM 583 C CA . THR B 1 18 ? 7.68042 14.03281 11.30129 1.000 84.29766 0 THR B CA 1
ATOM 584 C C . THR B 1 18 ? 8.79854 14.05786 10.26674 1.000 74.29861 0 THR B C 1
ATOM 585 O O . THR B 1 18 ? 9.73238 14.85407 10.41014 1.000 77.07207 0 THR B O 1
ATOM 589 N N . MET B 1 19 ? 8.71770 13.23643 9.22095 1.000 64.35602 1 MET B N 1
ATOM 590 C CA . MET B 1 19 ? 9.82167 13.03501 8.29400 1.000 60.45096 1 MET B CA 1
ATOM 591 C C . MET B 1 19 ? 9.35715 13.13670 6.84895 1.000 57.44216 1 MET B C 1
ATOM 592 O O . MET B 1 19 ? 8.23853 12.74585 6.51484 1.000 56.95914 1 MET B O 1
ATOM 597 N N . THR B 1 20 ? 10.24942 13.60623 5.98181 1.000 51.40216 2 THR B N 1
ATOM 598 C CA . THR B 1 20 ? 10.04772 13.38269 4.56079 1.000 48.96599 2 THR B CA 1
ATOM 599 C C . THR B 1 20 ? 10.39765 11.93757 4.21396 1.000 46.69304 2 THR B C 1
ATOM 600 O O . THR B 1 20 ? 11.12282 11.24920 4.94325 1.000 43.76607 2 THR B O 1
ATOM 604 N N . LEU B 1 21 ? 9.87695 11.47327 3.08016 1.000 43.58094 3 LEU B N 1
ATOM 605 C CA . LEU B 1 21 ? 10.20456 10.11946 2.64781 1.000 43.07903 3 LEU B CA 1
ATOM 606 C C . LEU B 1 21 ? 11.70908 9.95319 2.45748 1.000 44.03745 3 LEU B C 1
ATOM 607 O O . LEU B 1 21 ? 12.27077 8.90900 2.80002 1.000 43.22779 3 LEU B O 1
ATOM 612 N N . LYS B 1 22 ? 12.38020 10.98122 1.93261 1.000 43.49913 4 LYS B N 1
ATOM 613 C CA . LYS B 1 22 ? 13.81659 10.88853 1.71561 1.000 44.04253 4 LYS B CA 1
ATOM 614 C C . LYS B 1 22 ? 14.55074 10.70811 3.03602 1.000 47.38680 4 LYS B C 1
ATOM 615 O O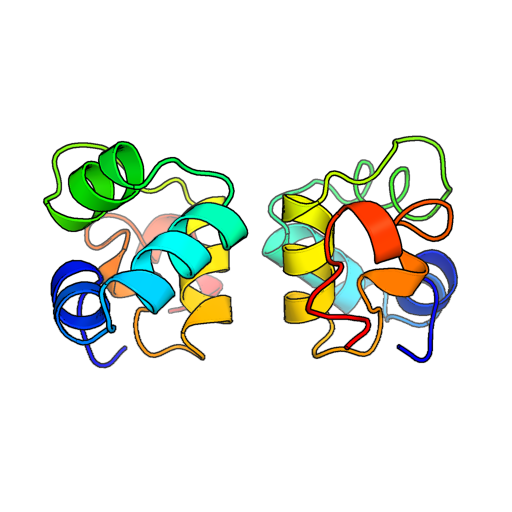 . LYS B 1 22 ? 15.41903 9.83782 3.15987 1.000 46.04181 4 LYS B O 1
ATOM 621 N N . GLU B 1 23 ? 14.18752 11.49270 4.04825 1.000 47.62920 5 GLU B N 1
ATOM 622 C CA . GLU B 1 23 ? 14.84590 11.35761 5.34260 1.000 49.79285 5 GLU B CA 1
ATOM 623 C C . GLU B 1 23 ? 14.51354 10.01958 6.00058 1.000 50.00517 5 GLU B C 1
ATOM 624 O O . GLU B 1 23 ? 15.36296 9.42168 6.67220 1.000 49.79107 5 GLU B O 1
ATOM 630 N N . PHE B 1 24 ? 13.28974 9.53000 5.81891 1.000 47.41334 6 PHE B N 1
ATOM 631 C CA . PHE B 1 24 ? 12.90118 8.25669 6.41784 1.000 47.22810 6 PHE B CA 1
ATOM 632 C C . PHE B 1 24 ? 13.68864 7.10112 5.81779 1.000 49.22808 6 PHE B C 1
ATOM 633 O O . PHE B 1 24 ? 14.17458 6.22207 6.54484 1.000 49.18996 6 PHE B O 1
ATOM 641 N N . ILE B 1 25 ? 13.81556 7.07559 4.49044 1.000 43.48487 7 ILE B N 1
ATOM 642 C CA . ILE B 1 25 ? 14.52635 5.97548 3.84845 1.000 46.17573 7 ILE B CA 1
ATOM 643 C C . ILE B 1 25 ? 16.01400 6.04260 4.16522 1.000 44.64870 7 ILE B C 1
ATOM 644 O O . ILE B 1 25 ? 16.65696 5.00971 4.39354 1.000 47.88419 7 ILE B O 1
ATOM 649 N N . LYS B 1 26 ? 16.57768 7.25657 4.22163 1.000 47.48711 8 LYS B N 1
ATOM 650 C CA . LYS B 1 26 ? 17.99459 7.40276 4.53370 1.000 53.90015 8 LYS B CA 1
ATOM 651 C C . LYS B 1 26 ? 18.32699 6.77904 5.87847 1.000 54.84235 8 LYS B C 1
ATOM 652 O O . LYS B 1 26 ? 19.43315 6.25631 6.06513 1.000 54.45149 8 LYS B O 1
ATOM 655 N N . SER B 1 27 ? 17.37285 6.79034 6.80698 1.000 52.42617 9 SER B N 1
ATOM 656 C CA . SER B 1 27 ? 17.57128 6.27830 8.15542 1.000 54.15171 9 SER B CA 1
ATOM 657 C C . SER B 1 27 ? 17.25672 4.79416 8.30565 1.000 51.13380 9 SER B C 1
ATOM 658 O O . SER B 1 27 ? 17.59278 4.21234 9.33992 1.000 53.91803 9 SER B O 1
ATOM 661 N N . LEU B 1 28 ? 16.59983 4.17334 7.33253 1.000 49.81661 10 LEU B N 1
ATOM 662 C CA . LEU B 1 28 ? 16.32600 2.74469 7.42172 1.000 48.78517 10 LEU B CA 1
ATOM 663 C C . LEU B 1 28 ? 17.57773 1.91534 7.17461 1.000 50.61967 10 LEU B C 1
ATOM 664 O O . LEU B 1 28 ? 18.44595 2.28897 6.38990 1.000 48.14215 10 LEU B O 1
ATOM 669 N N . ARG B 1 29 ? 17.65493 0.76660 7.84870 1.000 51.18067 11 ARG B N 1
ATOM 670 C CA . ARG B 1 29 ? 18.63473 -0.24603 7.48709 1.000 51.69769 11 ARG B CA 1
ATOM 671 C C . ARG B 1 29 ? 18.34860 -0.76867 6.08194 1.000 42.46006 11 ARG B C 1
ATOM 672 O O . ARG B 1 29 ? 17.19956 -0.83177 5.64857 1.000 41.72139 11 ARG B O 1
ATOM 674 N N . VAL B 1 30 ? 19.40938 -1.16492 5.37594 1.000 43.11186 12 VAL B N 1
ATOM 675 C CA . VAL B 1 30 ? 19.25470 -1.59962 3.98541 1.000 45.50637 12 VAL B CA 1
ATOM 676 C C . VAL B 1 30 ? 18.26724 -2.75331 3.88720 1.000 42.67200 12 VAL B C 1
ATOM 677 O O . VAL B 1 30 ? 17.42369 -2.79372 2.98092 1.000 43.30635 12 VAL B O 1
ATOM 681 N N . GLY B 1 31 ? 18.35163 -3.70622 4.81904 1.000 42.83170 13 GLY B N 1
ATOM 682 C CA . GLY B 1 31 ? 17.42792 -4.82688 4.78783 1.000 42.45313 13 GLY B CA 1
ATOM 683 C C . GLY B 1 31 ? 15.98474 -4.38809 4.95923 1.000 39.13320 13 GLY B C 1
ATOM 684 O O . GLY B 1 31 ? 15.08459 -4.90387 4.29435 1.000 42.03550 13 GLY B O 1
ATOM 685 N N . ASP B 1 32 ? 15.75584 -3.42068 5.85049 1.000 41.21898 14 ASP B N 1
ATOM 686 C CA . ASP B 1 32 ? 14.40294 -2.91638 6.06781 1.000 38.45915 14 ASP B CA 1
ATOM 687 C C . ASP B 1 32 ? 13.91229 -2.09254 4.88674 1.000 40.46383 14 ASP B C 1
ATOM 688 O O . ASP B 1 32 ? 12.70980 -2.07299 4.60573 1.000 43.18432 14 ASP B O 1
ATOM 693 N N . ALA B 1 33 ? 14.81604 -1.39200 4.20185 1.000 39.75365 15 ALA B N 1
ATOM 694 C CA . ALA B 1 33 ? 14.39633 -0.61502 3.04025 1.000 42.24980 15 ALA B CA 1
ATOM 695 C C . ALA B 1 33 ? 13.93691 -1.51773 1.90317 1.000 42.63647 15 ALA B C 1
ATOM 696 O O . ALA B 1 33 ? 13.00208 -1.17252 1.16800 1.000 39.34208 15 ALA B O 1
ATOM 698 N N . LYS B 1 34 ? 14.61441 -2.65489 1.71102 1.000 40.64957 16 LYS B N 1
ATOM 699 C CA . LYS B 1 34 ? 14.16189 -3.63818 0.73570 1.000 43.38392 16 LYS B CA 1
ATOM 700 C C . LYS B 1 34 ? 12.78652 -4.18576 1.10375 1.000 44.72197 16 LYS B C 1
ATOM 701 O O . LYS B 1 34 ? 11.92599 -4.35115 0.23468 1.000 42.90643 16 LYS B O 1
ATOM 704 N N . LYS B 1 35 ? 12.55512 -4.46354 2.39068 1.000 44.01669 17 LYS B N 1
ATOM 705 C CA . LYS B 1 35 ? 11.24436 -4.95365 2.80906 1.000 45.12146 17 LYS B CA 1
ATOM 706 C C . LYS B 1 35 ? 10.18218 -3.86971 2.66859 1.000 43.65548 17 LYS B C 1
ATOM 707 O O . LYS B 1 35 ? 9.02333 -4.16505 2.37231 1.000 47.08378 17 LYS B O 1
ATOM 711 N N . PHE B 1 36 ? 10.56628 -2.61051 2.88586 1.000 42.17774 18 PHE B N 1
ATOM 712 C CA . PHE B 1 36 ? 9.63710 -1.49599 2.72947 1.000 41.46573 18 PHE B CA 1
ATOM 713 C C . PHE B 1 36 ? 9.21940 -1.34400 1.27538 1.000 40.14005 18 PHE B C 1
ATOM 714 O O . PHE B 1 36 ? 8.02846 -1.17511 0.97238 1.000 41.24062 18 PHE B O 1
ATOM 722 N N . ALA B 1 37 ? 10.17649 -1.41704 0.35195 1.000 38.24512 19 ALA B N 1
ATOM 723 C CA . ALA B 1 37 ? 9.81919 -1.40927 -1.06041 1.000 38.98690 19 ALA B CA 1
ATOM 724 C C . ALA B 1 37 ? 8.84191 -2.53545 -1.36924 1.000 44.84544 19 ALA B C 1
ATOM 725 O O . ALA B 1 37 ? 7.84092 -2.33433 -2.06631 1.000 41.47267 19 ALA B O 1
ATOM 727 N N . ALA B 1 38 ? 9.09163 -3.72671 -0.81510 1.000 45.13350 20 ALA B N 1
ATOM 728 C CA . ALA B 1 38 ? 8.20170 -4.85577 -1.06947 1.000 50.52913 20 ALA B CA 1
ATOM 729 C C . ALA B 1 38 ? 6.79895 -4.59300 -0.53744 1.000 49.70612 20 ALA B C 1
ATOM 730 O O . ALA B 1 38 ? 5.80441 -4.91545 -1.19796 1.000 51.46019 20 ALA B O 1
ATOM 732 N N . ARG B 1 39 ? 6.69477 -3.98761 0.64945 1.000 48.88866 21 ARG B N 1
ATOM 733 C CA . ARG B 1 39 ? 5.37213 -3.72295 1.21233 1.000 52.40900 21 ARG B CA 1
ATOM 734 C C . ARG B 1 39 ? 4.59582 -2.72005 0.37296 1.000 44.22639 21 ARG B C 1
ATOM 735 O O . ARG B 1 39 ? 3.35360 -2.72726 0.37940 1.000 47.09851 21 ARG B O 1
ATOM 743 N N . LEU B 1 40 ? 5.29987 -1.85587 -0.34686 1.000 44.44356 22 LEU B N 1
ATOM 744 C CA . LEU B 1 40 ? 4.67803 -0.91489 -1.25960 1.000 43.69688 22 LEU B CA 1
ATOM 745 C C . LEU B 1 40 ? 4.43418 -1.51215 -2.63041 1.000 45.27232 22 LEU B C 1
ATOM 746 O O . LEU B 1 40 ? 3.79577 -0.86409 -3.45935 1.000 48.26320 22 LEU B O 1
ATOM 751 N N . GLY B 1 41 ? 4.93271 -2.71799 -2.88497 1.000 50.55431 23 GLY B N 1
ATOM 752 C CA . GLY B 1 41 ? 4.78872 -3.32501 -4.19183 1.000 51.31024 23 GLY B CA 1
ATOM 753 C C . GLY B 1 41 ? 5.58367 -2.64585 -5.28152 1.000 51.02161 23 GLY B C 1
ATOM 754 O O . GLY B 1 41 ? 5.15686 -2.65214 -6.44078 1.000 52.43454 23 GLY B O 1
ATOM 755 N N . VAL B 1 42 ? 6.73597 -2.06051 -4.94272 1.000 49.19874 24 VAL B N 1
ATOM 756 C CA . VAL B 1 42 ? 7.56150 -1.33220 -5.89473 1.000 45.76508 24 VAL B CA 1
ATOM 757 C C . VAL B 1 42 ? 8.99575 -1.82220 -5.77373 1.000 47.70815 24 VAL B C 1
ATOM 758 O O . VAL B 1 42 ? 9.40392 -2.39154 -4.75774 1.000 47.19477 24 VAL B O 1
ATOM 762 N N . SER B 1 43 ? 9.76858 -1.58972 -6.82484 1.000 50.75962 25 SER B N 1
ATOM 763 C CA . SER B 1 43 ? 11.17494 -1.95417 -6.75024 1.000 49.98079 25 SER B CA 1
ATOM 764 C C . SER B 1 43 ? 11.93262 -0.94382 -5.90276 1.000 50.58538 25 SER B C 1
ATOM 765 O O . SER B 1 43 ? 11.50565 0.20726 -5.76521 1.000 46.05117 25 SER B O 1
ATOM 768 N N . PRO B 1 44 ? 13.06245 -1.35507 -5.31708 1.000 50.89395 26 PRO B N 1
ATOM 769 C CA . PRO B 1 44 ? 13.92322 -0.38374 -4.62202 1.000 48.92739 26 PRO B CA 1
ATOM 770 C C . PRO B 1 44 ? 14.27246 0.81391 -5.48114 1.000 49.26191 26 PRO B C 1
ATOM 771 O O . PRO B 1 44 ? 14.33204 1.93889 -4.97380 1.00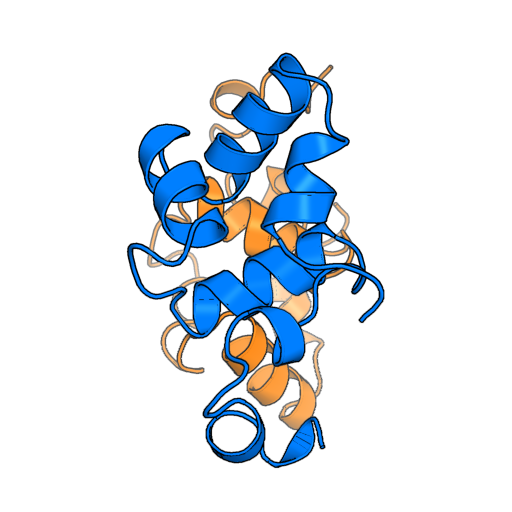0 51.83581 26 PRO B O 1
ATOM 775 N N . SER B 1 45 ? 14.49663 0.60022 -6.78010 1.000 48.28395 27 SER B N 1
ATOM 776 C CA . SER B 1 45 ? 14.82837 1.70939 -7.66505 1.000 51.49422 27 SER B CA 1
ATOM 777 C C . SER B 1 45 ? 13.66711 2.69016 -7.79132 1.000 53.40737 27 SER B C 1
ATOM 778 O O . SER B 1 45 ? 13.87976 3.90619 -7.79861 1.000 52.72648 27 SER B O 1
ATOM 781 N N . TYR B 1 46 ? 12.42946 2.18587 -7.89512 1.000 54.32899 28 TYR B N 1
ATOM 782 C CA . TYR B 1 46 ? 11.27493 3.08230 -7.97333 1.000 50.70346 28 TYR B CA 1
ATOM 783 C C . TYR B 1 46 ? 11.05641 3.81612 -6.65822 1.000 44.41954 28 TYR B C 1
ATOM 784 O O . TYR B 1 46 ? 10.68822 4.99954 -6.65145 1.000 47.72176 28 TYR B O 1
ATOM 793 N N . LEU B 1 47 ? 11.25762 3.12965 -5.53478 1.000 40.82527 29 LEU B N 1
ATOM 794 C CA . LEU B 1 47 ? 11.14119 3.79282 -4.24390 1.000 38.74076 29 LEU B CA 1
ATOM 795 C C . LEU B 1 47 ? 12.15528 4.92240 -4.13098 1.000 41.20830 29 LEU B C 1
ATOM 796 O O . LEU B 1 47 ? 11.84064 6.00157 -3.60963 1.000 45.03210 29 LEU B O 1
ATOM 801 N N . SER B 1 48 ? 13.37651 4.68783 -4.61693 1.000 46.76559 30 SER B N 1
ATOM 802 C CA A SER B 1 48 ? 14.40097 5.72833 -4.59817 0.500 47.16599 30 SER B CA 1
ATOM 803 C CA B SER B 1 48 ? 14.39197 5.73326 -4.58281 0.500 47.16425 30 SER B CA 1
ATOM 804 C C . SER B 1 48 ? 13.96222 6.95067 -5.39238 1.000 47.46936 30 SER B C 1
ATOM 805 O O . SER B 1 48 ? 14.15915 8.08973 -4.95556 1.000 50.63277 30 SER B O 1
ATOM 810 N N . GLN B 1 49 ? 13.37332 6.73772 -6.57750 1.000 45.91455 31 GLN B N 1
ATOM 811 C CA . GLN B 1 49 ? 12.93748 7.87601 -7.37989 1.000 53.16103 31 GLN B CA 1
ATOM 812 C C . GLN B 1 49 ? 11.78076 8.61426 -6.72653 1.000 51.93925 31 GLN B C 1
ATOM 813 O O . GLN B 1 49 ? 11.67149 9.83889 -6.86816 1.000 49.13172 31 GLN B O 1
ATOM 819 N N . MET B 1 50 ? 10.90245 7.89486 -6.02439 1.000 53.25609 32 MET B N 1
ATOM 820 C CA . MET B 1 50 ? 9.85783 8.55309 -5.24819 1.000 50.22931 32 MET B CA 1
ATOM 821 C C . MET B 1 50 ? 10.46598 9.40271 -4.14530 1.000 47.45016 32 MET B C 1
ATOM 822 O O . MET B 1 50 ? 10.09127 10.56759 -3.95837 1.000 50.19911 32 MET B O 1
ATOM 827 N N . ALA B 1 51 ? 11.42896 8.83868 -3.41992 1.000 43.39173 33 ALA B N 1
ATOM 828 C CA . ALA B 1 51 ? 12.03084 9.54864 -2.30216 1.000 45.57433 33 ALA B CA 1
ATOM 829 C C . ALA B 1 51 ? 12.85178 10.75498 -2.74760 1.000 43.48535 33 ALA B C 1
ATOM 830 O O . ALA B 1 51 ? 13.10763 11.65062 -1.93530 1.000 47.78094 33 ALA B O 1
ATOM 832 N N . SER B 1 52 ? 13.23413 10.83009 -4.02297 1.000 50.35174 34 SER B N 1
ATOM 833 C CA . SER B 1 52 ? 14.09574 11.90843 -4.49678 1.000 54.71503 34 SER B CA 1
ATOM 834 C C . SER B 1 52 ? 13.35233 12.94758 -5.32890 1.000 61.92104 34 SER B C 1
ATOM 835 O O . SER B 1 52 ? 13.99455 13.74841 -6.01423 1.000 66.87968 34 SER B O 1
ATOM 838 N N . GLY B 1 53 ? 12.02153 12.96095 -5.28033 1.000 64.58718 35 GLY B N 1
ATOM 839 C CA . GLY B 1 53 ? 11.26110 13.99236 -5.96261 1.000 64.92759 35 GLY B CA 1
ATOM 840 C C . GLY B 1 53 ? 11.26126 13.91248 -7.47020 1.000 63.47733 35 GLY B C 1
ATOM 841 O O . GLY B 1 53 ? 10.99174 14.92100 -8.13631 1.000 64.92520 35 GLY B O 1
ATOM 842 N N . ARG B 1 54 ? 11.58245 12.75143 -8.03988 1.000 64.07817 36 ARG B N 1
ATOM 843 C CA . ARG B 1 54 ? 11.57311 12.62744 -9.49187 1.000 68.68140 36 ARG B CA 1
ATOM 844 C C . ARG B 1 54 ? 10.19410 12.27711 -10.02594 1.000 66.16625 36 ARG B C 1
ATOM 845 O O . ARG B 1 54 ? 9.84570 12.68613 -11.13719 1.000 67.21878 36 ARG B O 1
ATOM 848 N N . THR B 1 55 ? 9.38541 11.55760 -9.25690 1.000 64.79436 37 THR B N 1
ATOM 849 C CA . THR B 1 55 ? 8.01617 11.26984 -9.65256 1.000 69.74601 37 THR B CA 1
ATOM 850 C C . THR B 1 55 ? 7.06139 11.85069 -8.61992 1.000 70.49101 37 THR B C 1
ATOM 851 O O . THR B 1 55 ? 7.29337 11.73876 -7.41222 1.000 69.06020 37 THR B O 1
ATOM 855 N N . ALA B 1 56 ? 6.00895 12.50574 -9.10251 1.000 72.09665 38 ALA B N 1
ATOM 856 C CA . ALA B 1 56 ? 4.94304 12.94201 -8.21300 1.000 71.80132 38 ALA B CA 1
ATOM 857 C C . ALA B 1 56 ? 4.26430 11.72551 -7.59499 1.000 65.56533 38 ALA B C 1
ATOM 858 O O . ALA B 1 56 ? 4.11368 10.68616 -8.24408 1.000 66.94202 38 ALA B O 1
ATOM 860 N N . ILE B 1 57 ? 3.87152 11.84951 -6.32883 1.000 53.07037 39 ILE B N 1
ATOM 861 C CA . ILE B 1 57 ? 3.31623 10.73985 -5.55874 1.000 43.96111 39 ILE B CA 1
ATOM 862 C C . ILE B 1 57 ? 1.79725 10.86967 -5.56318 1.000 47.65184 39 ILE B C 1
ATOM 863 O O . ILE B 1 57 ? 1.24756 11.87609 -5.09720 1.000 49.15444 39 ILE B O 1
ATOM 868 N N . SER B 1 58 ? 1.11328 9.87050 -6.12057 1.000 47.11554 40 SER B N 1
ATOM 869 C CA . SER B 1 58 ? -0.32911 9.95564 -6.24666 1.000 48.64897 40 SER B CA 1
ATOM 870 C C . SER B 1 58 ? -0.95766 10.02078 -4.86025 1.000 47.08669 40 SER B C 1
ATOM 871 O O . SER B 1 58 ? -0.37982 9.53330 -3.88571 1.000 45.44299 40 SER B O 1
ATOM 874 N N . PRO B 1 59 ? -2.13923 10.61546 -4.74571 1.000 48.21329 41 PRO B N 1
ATOM 875 C CA . PRO B 1 59 ? -2.84071 10.58311 -3.45879 1.000 47.98163 41 PRO B CA 1
ATOM 876 C C . PRO B 1 59 ? -2.94675 9.18478 -2.87435 1.000 48.45800 41 PRO B C 1
ATOM 877 O O . PRO B 1 59 ? -2.72598 9.02200 -1.67318 1.000 44.54820 41 PRO B O 1
ATOM 881 N N . THR B 1 60 ? -3.23854 8.16416 -3.68965 1.000 50.54986 42 THR B N 1
ATOM 882 C CA . THR B 1 60 ? -3.34963 6.80754 -3.15114 1.000 51.82758 42 THR B CA 1
ATOM 883 C C . THR B 1 60 ? -2.00175 6.28124 -2.67111 1.000 47.43703 42 THR B C 1
ATOM 884 O O . THR B 1 60 ? -1.90983 5.64667 -1.60770 1.000 47.95951 42 THR B O 1
ATOM 888 N N . ARG B 1 61 ? -0.93196 6.52038 -3.42615 1.000 41.83106 43 ARG B N 1
ATOM 889 C CA . ARG B 1 61 ? 0.33650 5.98939 -2.95875 1.000 39.44109 43 ARG B CA 1
ATOM 890 C C . ARG B 1 61 ? 0.83891 6.74829 -1.73664 1.000 39.44848 43 ARG B C 1
ATOM 891 O O . ARG B 1 61 ? 1.54802 6.17936 -0.90440 1.000 42.17195 43 ARG B O 1
ATOM 899 N N . ALA B 1 62 ? 0.45370 8.01680 -1.59431 1.000 45.10485 44 ALA B N 1
ATOM 900 C CA . ALA B 1 62 ? 0.80892 8.74705 -0.38154 1.000 39.86990 44 ALA B CA 1
ATOM 901 C C . ALA B 1 62 ? 0.16879 8.09893 0.83538 1.000 40.26040 44 ALA B C 1
ATOM 902 O O . ALA B 1 62 ? 0.83699 7.85312 1.84757 1.000 41.14820 44 ALA B O 1
ATOM 904 N N . LEU B 1 63 ? -1.13074 7.80362 0.75009 1.000 42.37352 45 LEU B N 1
ATOM 905 C CA . LEU B 1 63 ? -1.80703 7.15649 1.87003 1.000 38.29666 45 LEU B CA 1
ATOM 906 C C . LEU B 1 63 ? -1.18409 5.80341 2.15239 1.000 39.82307 45 LEU B C 1
ATOM 907 O O . LEU B 1 63 ? -1.04865 5.39755 3.31561 1.000 42.71314 45 LEU B O 1
ATOM 912 N N . MET B 1 64 ? -0.80060 5.08712 1.09242 1.000 38.63036 46 MET B N 1
ATOM 913 C CA . MET B 1 64 ? -0.13755 3.79876 1.25885 1.000 47.01068 46 MET B CA 1
ATOM 914 C C . MET B 1 64 ? 1.18632 3.94660 2.00428 1.000 44.07659 46 MET B C 1
ATOM 915 O O . MET B 1 64 ? 1.49543 3.13254 2.88151 1.000 43.30629 46 MET B O 1
ATOM 920 N N . ILE B 1 65 ? 1.97747 4.98532 1.68289 1.000 37.55689 47 ILE B N 1
ATOM 921 C CA . ILE B 1 65 ? 3.23801 5.21291 2.37785 1.000 36.68726 47 ILE B CA 1
ATOM 922 C C . ILE B 1 65 ? 2.98586 5.69544 3.80082 1.000 38.44420 47 ILE B C 1
ATOM 923 O O . ILE B 1 65 ? 3.66208 5.27508 4.74463 1.000 40.95155 47 ILE B O 1
ATOM 928 N N . GLU B 1 66 ? 2.00886 6.58554 3.97725 1.000 38.80448 48 GLU B N 1
ATOM 929 C CA . GLU B 1 66 ? 1.66132 7.02077 5.32610 1.000 40.01696 48 GLU B CA 1
ATOM 930 C C . GLU B 1 66 ? 1.25792 5.84439 6.20598 1.000 44.36175 48 GLU B C 1
ATOM 931 O O . GLU B 1 66 ? 1.68187 5.75950 7.36276 1.000 44.64686 48 GLU B O 1
ATOM 937 N N . SER B 1 67 ? 0.46465 4.90966 5.66907 1.000 42.65599 49 SER B N 1
ATOM 938 C CA . SER B 1 67 ? 0.10426 3.72074 6.43177 1.000 43.75499 49 SER B CA 1
ATOM 939 C C . SER B 1 67 ? 1.29370 2.78967 6.65060 1.000 43.67845 49 SER B C 1
ATOM 940 O O . SER B 1 67 ? 1.41641 2.19158 7.72465 1.000 49.03210 49 SER B O 1
ATOM 943 N N . ALA B 1 68 ? 2.18791 2.66909 5.66694 1.000 47.38574 50 ALA B N 1
ATOM 944 C CA . ALA B 1 68 ? 3.30166 1.73898 5.78706 1.000 48.80371 50 ALA B CA 1
ATOM 945 C C . ALA B 1 68 ? 4.36777 2.23166 6.75499 1.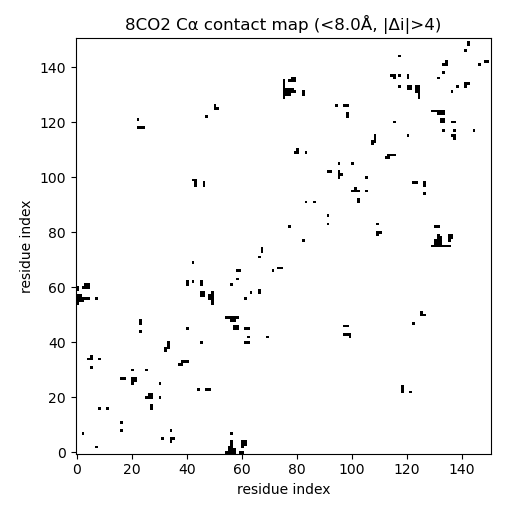000 47.96795 50 ALA B C 1
ATOM 946 O O . ALA B 1 68 ? 5.07926 1.41507 7.35026 1.000 51.93090 50 ALA B O 1
ATOM 948 N N . THR B 1 69 ? 4.52116 3.54227 6.90234 1.000 44.71545 51 THR B N 1
ATOM 949 C CA . THR B 1 69 ? 5.45761 4.10845 7.85727 1.000 43.56645 51 THR B CA 1
ATOM 950 C C . THR B 1 69 ? 4.80909 4.35780 9.20578 1.000 46.59799 51 THR B C 1
ATOM 951 O O . THR B 1 69 ? 5.44585 4.94879 10.08556 1.000 46.38687 51 THR B O 1
ATOM 955 N N . GLU B 1 70 ? 3.57075 3.89771 9.38920 1.000 46.69630 52 GLU B N 1
ATOM 956 C CA . GLU B 1 70 ? 2.80855 4.10309 10.61812 1.000 46.45768 52 GLU B CA 1
ATOM 957 C C . GLU B 1 70 ? 2.73267 5.58315 10.98514 1.000 50.06198 52 GLU B C 1
ATOM 958 O O . GLU B 1 70 ? 2.74844 5.95757 12.16168 1.000 48.83361 52 GLU B O 1
ATOM 964 N N . GLY B 1 71 ? 2.61174 6.43317 9.96561 1.000 47.40636 53 GLY B N 1
ATOM 965 C CA . GLY B 1 71 ? 2.48960 7.85834 10.17455 1.000 46.74127 53 GLY B CA 1
ATOM 966 C C . GLY B 1 71 ? 3.79964 8.60980 10.29963 1.000 43.99947 53 GLY B C 1
ATOM 967 O O . GLY B 1 71 ? 3.77678 9.84334 10.42541 1.000 49.74391 53 GLY B O 1
ATOM 968 N N . GLN B 1 72 ? 4.93770 7.91933 10.25944 1.000 43.41491 54 GLN B N 1
ATOM 969 C CA . GLN B 1 72 ? 6.21661 8.61541 10.36627 1.000 44.78113 54 GLN B CA 1
ATOM 970 C C . GLN B 1 72 ? 6.42766 9.55100 9.19050 1.000 44.10888 54 GLN B C 1
ATOM 971 O O . GLN B 1 72 ? 6.99789 10.63816 9.34150 1.000 49.45535 54 GLN B O 1
ATOM 977 N N . VAL B 1 73 ? 5.99344 9.13557 8.01272 1.000 42.08047 55 VAL B N 1
ATOM 978 C CA . VAL B 1 73 ? 5.96095 9.97124 6.82179 1.000 40.58752 55 VAL B CA 1
ATOM 979 C C . VAL B 1 73 ? 4.49209 10.19919 6.53161 1.000 41.35709 55 VAL B C 1
ATOM 980 O O . VAL B 1 73 ? 3.76873 9.24512 6.21584 1.000 48.24238 55 VAL B O 1
ATOM 984 N N . SER B 1 74 ? 4.02224 11.43632 6.64756 1.000 42.42066 56 SER B N 1
ATOM 985 C CA . SER B 1 74 ? 2.59939 11.66182 6.44967 1.000 40.61211 56 SER B CA 1
ATOM 986 C C . SER B 1 74 ? 2.33234 12.18840 5.04976 1.000 41.94804 56 SER B C 1
ATOM 987 O O . SER B 1 74 ? 3.24298 12.60427 4.31947 1.000 41.41840 56 SER B O 1
ATOM 990 N N . ARG B 1 75 ? 1.05035 12.14425 4.67341 1.000 41.69893 57 ARG B N 1
ATOM 991 C CA . ARG B 1 75 ? 0.64224 12.62596 3.35857 1.000 39.62041 57 ARG B CA 1
ATOM 992 C C . ARG B 1 75 ? 1.00099 14.09647 3.15376 1.000 45.83693 57 ARG B C 1
ATOM 993 O O . ARG B 1 75 ? 1.17657 14.53415 2.01043 1.000 47.01408 57 ARG B O 1
ATOM 1001 N N . ALA B 1 76 ? 1.14586 14.85909 4.23709 1.000 45.43087 58 ALA B N 1
ATOM 1002 C CA . ALA B 1 76 ? 1.55626 16.25272 4.11591 1.000 45.80808 58 ALA B CA 1
ATOM 1003 C C . ALA B 1 76 ? 2.99055 16.36815 3.60571 1.000 47.84382 58 ALA B C 1
ATOM 1004 O O . ALA B 1 76 ? 3.31743 17.29959 2.86131 1.000 49.55706 58 ALA B O 1
ATOM 1006 N N . GLU B 1 77 ? 3.87044 15.45143 4.01592 1.000 45.18273 59 GLU B N 1
ATOM 1007 C CA . GLU B 1 77 ? 5.22326 15.46126 3.47470 1.000 44.22344 59 GLU B CA 1
ATOM 1008 C C . GLU B 1 77 ? 5.29693 14.88956 2.06964 1.000 43.51614 59 GLU B C 1
ATOM 1009 O O . GLU B 1 77 ? 6.22168 15.23787 1.32820 1.000 45.60793 59 GLU B O 1
ATOM 1015 N N . LEU B 1 78 ? 4.34612 14.03352 1.69285 1.000 41.65139 60 LEU B N 1
ATOM 1016 C CA . LEU B 1 78 ? 4.40109 13.32240 0.42149 1.000 41.11937 60 LEU B CA 1
ATOM 1017 C C . LEU B 1 78 ? 3.82749 14.15187 -0.71164 1.000 46.23336 60 LEU B C 1
ATOM 1018 O O . LEU B 1 78 ? 4.31070 14.07258 -1.84979 1.000 49.47724 60 LEU B O 1
ATOM 1023 N N . ARG B 1 79 ? 2.81070 14.95448 -0.42736 1.000 47.34643 61 ARG B N 1
ATOM 1024 C CA . ARG B 1 79 ? 2.29558 15.93658 -1.37734 1.000 48.12818 61 ARG B CA 1
ATOM 1025 C C . ARG B 1 79 ? 2.32786 17.29985 -0.70272 1.000 51.60004 61 ARG B C 1
ATOM 1026 O O . ARG B 1 79 ? 1.29465 17.83624 -0.30046 1.000 55.05476 61 ARG B O 1
ATOM 1034 N N . PRO B 1 80 ? 3.51968 17.88363 -0.55839 1.000 53.12715 62 PRO B N 1
ATOM 1035 C CA . PRO B 1 80 ? 3.63027 19.12109 0.22404 1.000 55.14603 62 PRO B CA 1
ATOM 1036 C C . PRO B 1 80 ? 3.01892 20.33082 -0.45493 1.000 60.40944 62 PRO B C 1
ATOM 1037 O O . PRO B 1 80 ? 2.71199 21.31100 0.23429 1.000 60.88575 62 PRO B O 1
ATOM 1041 N N . HIS B 1 81 ? 2.83704 20.30708 -1.77113 1.000 60.16046 63 HIS B N 1
ATOM 1042 C CA . HIS B 1 81 ? 2.37593 21.49178 -2.48202 1.000 69.25094 63 HIS B CA 1
ATOM 1043 C C . HIS B 1 81 ? 0.86731 21.52829 -2.67994 1.000 69.67893 63 HIS B C 1
ATOM 1044 O O . HIS B 1 81 ? 0.34892 22.53659 -3.17180 1.000 73.08825 63 HIS B O 1
ATOM 1051 N N . ASP B 1 82 ? 0.15127 20.46689 -2.29992 1.000 66.82040 64 ASP B N 1
ATOM 1052 C CA . ASP B 1 82 ? -1.30493 20.48641 -2.47541 1.000 68.40469 64 ASP B CA 1
ATOM 1053 C C . ASP B 1 82 ? -2.03697 19.51008 -1.56191 1.000 63.38418 64 ASP B C 1
ATOM 1054 O O . ASP B 1 82 ? -3.19507 19.20578 -1.85685 1.000 63.57095 6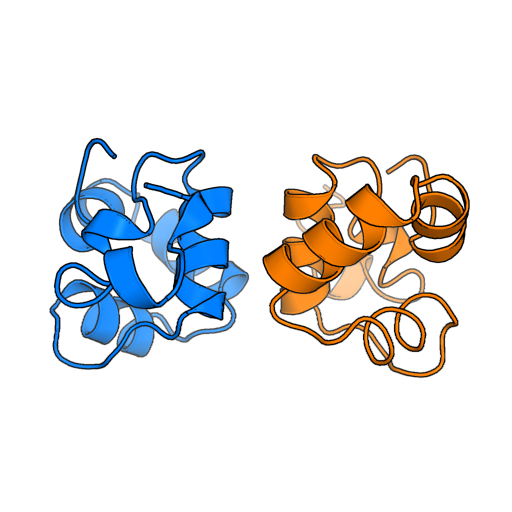4 ASP B O 1
ATOM 1059 N N . TRP B 1 83 ? -1.43121 19.00618 -0.47959 1.000 69.06371 65 TRP B N 1
ATOM 1060 C CA . TRP B 1 83 ? -2.10605 17.99801 0.33684 1.000 67.19671 65 TRP B CA 1
ATOM 1061 C C . TRP B 1 83 ? -3.40125 18.52886 0.94040 1.000 77.15003 65 TRP B C 1
ATOM 1062 O O . TRP B 1 83 ? -4.35285 17.76276 1.14141 1.000 80.90453 65 TRP B O 1
ATOM 1073 N N . GLU B 1 84 ? -3.46476 19.83039 1.22803 1.000 78.58706 66 GLU B N 1
ATOM 1074 C CA . GLU B 1 84 ? -4.71191 20.40060 1.71674 1.000 88.24916 66 GLU B CA 1
ATOM 1075 C C . GLU B 1 84 ? -5.81828 20.29216 0.67388 1.000 92.28718 66 GLU B C 1
ATOM 1076 O O . GLU B 1 84 ? -6.99262 20.16413 1.03370 1.000 98.81121 66 GLU B O 1
ATOM 1079 N N . LEU B 1 85 ? -5.46338 20.31295 -0.61435 1.000 90.27836 67 LEU B N 1
ATOM 1080 C CA . LEU B 1 85 ? -6.46904 20.24994 -1.67104 1.000 98.51989 67 LEU B CA 1
ATOM 1081 C C . LEU B 1 85 ? -6.97659 18.82704 -1.89052 1.000 96.82588 67 LEU B C 1
ATOM 1082 O O . LEU B 1 85 ? -8.16633 18.62708 -2.16566 1.000 102.84779 67 LEU B O 1
ATOM 1084 N N . ILE B 1 86 ? -6.09736 17.82822 -1.77880 1.000 87.27712 68 ILE B N 1
ATOM 1085 C CA . ILE B 1 86 ? -6.52866 16.44670 -1.97554 1.000 85.90897 68 ILE B CA 1
ATOM 1086 C C . ILE B 1 86 ? -7.24686 15.92528 -0.74324 1.000 84.31098 68 ILE B C 1
ATOM 1087 O O . ILE B 1 86 ? -8.22507 15.17821 -0.84916 1.000 85.52093 68 ILE B O 1
ATOM 1092 N N . TRP B 1 87 ? -6.77886 16.30141 0.44246 1.000 81.37999 69 TRP B N 1
ATOM 1093 C CA . TRP B 1 87 ? -7.36277 15.84565 1.69922 1.000 85.86195 69 TRP B CA 1
ATOM 1094 C C . TRP B 1 87 ? -7.73602 17.05504 2.54181 1.000 91.88151 69 TRP B C 1
ATOM 1095 O O . TRP B 1 87 ? -7.08297 17.35158 3.55375 1.000 89.77822 69 TRP B O 1
ATOM 1106 N N . PRO B 1 88 ? -8.78695 17.78589 2.15873 1.000 105.81345 70 PRO B N 1
ATOM 1107 C CA . PRO B 1 88 ? -9.22861 18.90669 2.99802 1.000 113.91415 70 PRO B CA 1
ATOM 1108 C C . PRO B 1 88 ? -9.76703 18.45470 4.34271 1.000 114.70301 70 PRO B C 1
ATOM 1109 O O . PRO B 1 88 ? -9.73097 19.23177 5.30501 1.000 119.54615 70 PRO B O 1
ATOM 1113 N N . GLU B 1 89 ? -10.26095 17.21640 4.43730 1.000 111.15682 71 GLU B N 1
ATOM 1114 C CA . GLU B 1 89 ? -10.74850 16.70623 5.71340 1.000 111.31615 71 GLU B CA 1
ATOM 1115 C C . GLU B 1 89 ? -9.60148 16.35691 6.64908 1.000 105.93621 71 GLU B C 1
ATOM 1116 O O . GLU B 1 89 ? -9.72543 16.52287 7.86731 1.000 109.28980 71 GLU B O 1
ATOM 1118 N N . TYR B 1 90 ? -8.48331 15.87269 6.10194 1.000 96.68714 72 TYR B N 1
ATOM 1119 C CA . TYR B 1 90 ? -7.31184 15.59958 6.92624 1.000 91.37448 72 TYR B CA 1
ATOM 1120 C C . TYR B 1 90 ? -6.75358 16.88241 7.52865 1.000 93.07821 72 TYR B C 1
ATOM 1121 O O . TYR B 1 90 ? -6.28351 16.88650 8.67265 1.000 91.21389 72 TYR B O 1
ATOM 1130 N N . ALA B 1 91 ? -6.78117 17.97461 6.77027 1.000 96.25915 73 ALA B N 1
ATOM 1131 C CA . ALA B 1 91 ? -6.42630 19.29050 7.29389 1.000 104.02130 73 ALA B CA 1
ATOM 1132 C C . ALA B 1 91 ? -7.59323 19.95053 8.01136 1.000 118.56319 73 ALA B C 1
ATOM 1133 O O . ALA B 1 91 ? -7.81817 21.15805 7.88518 1.000 127.83794 73 ALA B O 1
ATOM 1135 N N . SER B 1 92 ? -8.36096 19.16210 8.75589 1.000 121.28349 74 SER B N 1
ATOM 1136 C CA . SER B 1 92 ? -9.52030 19.65528 9.48847 1.000 130.46092 74 SER B CA 1
ATOM 1137 C C . SER B 1 92 ? -9.84490 18.68902 10.62071 1.000 130.46876 74 SER B C 1
ATOM 1138 O O . SER B 1 92 ? -11.00687 18.48938 10.96745 1.000 138.56516 74 SER B O 1
ATOM 1141 N N . GLY B 1 93 ? -8.80559 18.07873 11.18237 1.000 123.73574 75 GLY B N 1
#

Solvent-accessible surface area: 8554 Å² total

InterPro domains:
  IPR001387 Cro/C1-type, helix-turn-helix domain [PS50943] (16-60)
  IPR001387 Cro/C1-type, helix-turn-helix domain [cd00093] (3-50)
  IPR010982 Lambda repressor-like, DNA-binding domain superfamily [G3DSA:1.10.260.40] (1-67)
  IPR010982 Lambda repressor-like, DNA-binding domain superfamily [SSF47413] (12-64)
  IPR031856 Bacterial antitoxin YdaS-like [PF15943] (11-66)

Nearest PDB structures (foldseek):
  8co2-assembly1_A  TM=1.014E+00  e=2.393E-13  Escherichia coli O157
  8c7k-assembly1_A  TM=9.267E-01  e=1.236E-09  Escherichia coli O157:H7
  1utx-assembly1_B  TM=7.308E-01  e=8.402E-01  Enterococcus faecalis
  5jaa-assembly1_B  TM=6.127E-01  e=2.527E+00  Vibrio cholerae O1 biovar El Tor str. N16961
  4yxy-assembly1_A  TM=4.636E-01  e=1.505E+00  synthetic construct

Sequence (151 aa):
GTMTLKEFIKSLRVGDAKKFAARLGVSPSYLSQMASGRTAISPTRALMIESATEGQVSRAELRPHDWELIWPEYAGTMTLKEFIKSLRVGDAKKFAARLGVSPSYLSSQMASGRTAISPTRALMIESATEGQVSRAELRPHDWELIWPEYAS

Secondary structure (P-SEA, 3-state):
ccccaaaaaaaccaaaaaaaaaaacccaaaaaaaaaccccccaaaaaaaaaaacccccccccccccccccccccc/ccccaaaaaaaccaaaaaaaaaaacccaaaaaaaaaccccccaaaaaaaaaaaccccccccccccccccccccccc

B-factor: mean 59.85, std 17.07, range [36.35, 138.57]

Foldseek 3Di:
DADALLVVLVPDDPVVLCVVCVVLVHGSVVSVCQRVVVDAQDPVSQVVVCVVVVNNHHSCNRVVPCPCPVCVPVD/DADALLVVLVPDDPVVLCVLCVQLVHGSVVSVCLSVPNDQQDPVSQVSNCVSVVNNHHSCNRHVPQSCPVCVVVVD

Organism: Escherichia coli (NCBI:txid562)

Radius of gyration: 15.82 Å; Cα contacts (8 Å, |Δi|>4): 160; chains: 2; bounding box: 41×41×21 Å